Protein AF-A0A816A6W0-F1 (afdb_monomer_lite)

pLDDT: mean 73.86, std 18.51, range [23.66, 93.56]

Organism: Adineta ricciae (NCBI:txid249248)

Radius of gyration: 14.71 Å; chains: 1; bounding box: 43×36×30 Å

Structure (mmCIF, N/CA/C/O backbone):
data_AF-A0A816A6W0-F1
#
_entry.id   AF-A0A816A6W0-F1
#
loop_
_atom_site.group_PDB
_atom_site.id
_atom_site.type_symbol
_atom_site.label_atom_id
_atom_site.label_alt_id
_atom_site.label_comp_id
_atom_site.label_asym_id
_atom_site.label_entity_id
_atom_site.label_seq_id
_atom_site.pdbx_PDB_ins_code
_atom_site.Cartn_x
_atom_site.Cartn_y
_atom_site.Cartn_z
_atom_site.occupancy
_atom_site.B_iso_or_equiv
_atom_site.auth_seq_id
_atom_site.auth_comp_id
_atom_site.auth_asym_id
_atom_site.auth_atom_id
_atom_site.pdbx_PDB_model_num
ATOM 1 N N . MET A 1 1 ? 27.856 -13.801 -11.782 1.00 41.75 1 MET A N 1
ATOM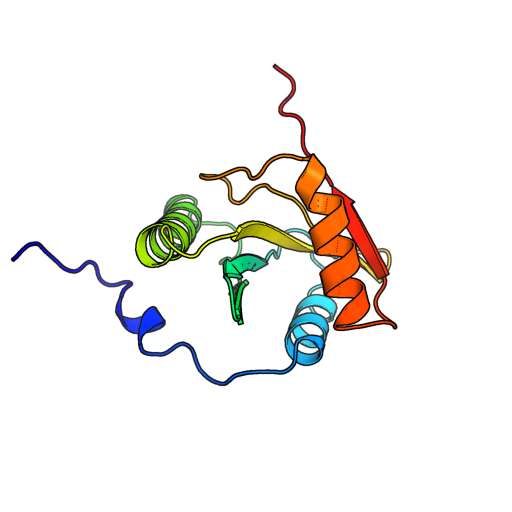 2 C CA . MET A 1 1 ? 28.626 -13.298 -10.626 1.00 41.75 1 MET A CA 1
ATOM 3 C C . MET A 1 1 ? 28.614 -11.783 -10.696 1.00 41.75 1 MET A C 1
ATOM 5 O O . MET A 1 1 ? 29.156 -11.278 -11.662 1.00 41.75 1 MET A O 1
ATOM 9 N N . ILE A 1 2 ? 27.932 -11.111 -9.765 1.00 23.66 2 ILE A N 1
ATOM 10 C CA . ILE A 1 2 ? 28.047 -9.688 -9.385 1.00 23.66 2 ILE A CA 1
ATOM 11 C C . ILE A 1 2 ? 27.284 -9.541 -8.054 1.00 23.66 2 ILE A C 1
ATOM 13 O O . ILE A 1 2 ? 26.388 -10.323 -7.749 1.00 23.66 2 ILE A O 1
ATOM 17 N N . THR A 1 3 ? 27.775 -8.610 -7.252 1.00 28.45 3 THR A N 1
ATOM 18 C CA . THR A 1 3 ? 27.856 -8.546 -5.792 1.00 28.45 3 THR A CA 1
ATOM 19 C C . THR A 1 3 ? 26.590 -8.157 -5.031 1.00 28.45 3 THR A C 1
ATOM 21 O O . THR A 1 3 ? 25.812 -7.307 -5.453 1.00 28.45 3 THR A O 1
ATOM 24 N N . ARG A 1 4 ? 26.507 -8.770 -3.846 1.00 29.89 4 ARG A N 1
ATOM 25 C CA . ARG A 1 4 ? 25.560 -8.619 -2.738 1.00 29.89 4 ARG A CA 1
ATOM 26 C C . ARG A 1 4 ? 25.852 -7.333 -1.952 1.00 29.89 4 ARG A C 1
ATOM 28 O O . ARG A 1 4 ? 27.010 -7.078 -1.619 1.00 29.89 4 ARG A O 1
ATOM 35 N N . THR A 1 5 ? 24.8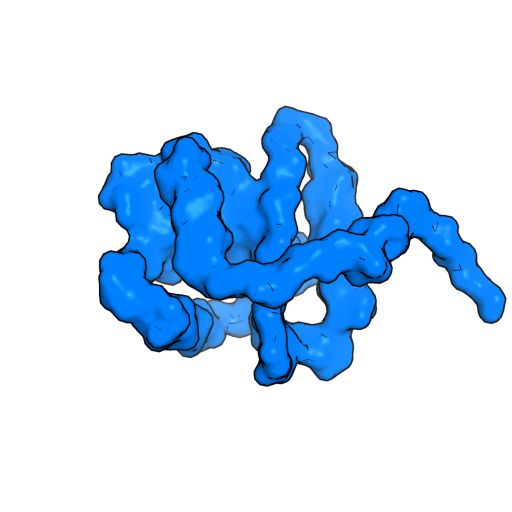19 -6.563 -1.617 1.00 31.89 5 THR A N 1
ATOM 36 C CA . THR A 1 5 ? 24.881 -5.456 -0.642 1.00 31.89 5 THR A CA 1
ATOM 37 C C . THR A 1 5 ? 24.136 -5.897 0.633 1.00 31.89 5 THR A C 1
ATOM 39 O O . THR A 1 5 ? 23.191 -6.677 0.529 1.00 31.89 5 THR A O 1
ATOM 42 N N . PRO A 1 6 ? 24.504 -5.421 1.838 1.00 36.44 6 PRO A N 1
ATOM 43 C CA . PRO A 1 6 ? 24.110 -6.004 3.134 1.00 36.44 6 PRO A CA 1
ATOM 44 C C . PRO A 1 6 ? 22.623 -5.864 3.534 1.00 36.44 6 PRO A C 1
ATOM 46 O O . PRO A 1 6 ? 22.281 -6.035 4.697 1.00 36.44 6 PRO A O 1
ATOM 49 N N . PHE A 1 7 ? 21.730 -5.532 2.598 1.00 41.69 7 PHE A N 1
ATOM 50 C CA . PHE A 1 7 ? 20.283 -5.443 2.827 1.00 41.69 7 PHE A CA 1
ATOM 51 C C . PHE A 1 7 ? 19.503 -6.677 2.335 1.00 41.69 7 PHE A C 1
ATOM 53 O O . PHE A 1 7 ? 18.314 -6.783 2.636 1.00 41.69 7 PHE A O 1
ATOM 60 N N . ASP A 1 8 ? 20.145 -7.608 1.614 1.00 40.41 8 ASP A N 1
ATOM 61 C CA . ASP A 1 8 ? 19.499 -8.844 1.131 1.00 40.41 8 ASP A CA 1
ATOM 62 C C . ASP A 1 8 ? 19.037 -9.766 2.270 1.00 40.41 8 ASP A C 1
ATOM 64 O O . ASP A 1 8 ? 18.075 -10.513 2.102 1.00 40.41 8 ASP A O 1
ATOM 68 N N . ASP A 1 9 ? 19.642 -9.661 3.456 1.00 37.09 9 ASP A N 1
ATOM 69 C CA . ASP A 1 9 ? 19.302 -10.520 4.595 1.00 37.09 9 ASP A CA 1
ATOM 70 C C . ASP A 1 9 ? 17.870 -10.282 5.128 1.00 37.09 9 ASP A C 1
ATOM 72 O O . ASP A 1 9 ? 17.372 -11.084 5.905 1.00 37.09 9 ASP A O 1
ATOM 76 N N . TYR A 1 10 ? 17.152 -9.235 4.697 1.00 44.12 10 TYR A N 1
ATOM 77 C CA . TYR A 1 10 ? 15.746 -9.022 5.083 1.00 44.12 10 TYR A CA 1
ATOM 78 C C . TYR A 1 10 ? 14.719 -9.580 4.088 1.00 44.12 10 TYR A C 1
ATOM 80 O O . TYR A 1 10 ? 13.548 -9.711 4.448 1.00 44.12 10 TYR A O 1
ATOM 88 N N . ILE A 1 11 ? 15.111 -9.908 2.850 1.00 46.59 11 ILE A N 1
ATOM 89 C CA . ILE A 1 11 ? 14.171 -10.444 1.847 1.00 46.59 11 ILE A CA 1
ATOM 90 C C . ILE A 1 11 ? 13.914 -11.936 2.086 1.00 46.59 11 ILE A C 1
ATOM 92 O O . ILE A 1 11 ? 12.767 -12.375 2.004 1.00 46.59 11 ILE A O 1
ATOM 96 N N . ASP A 1 12 ? 14.950 -12.686 2.466 1.00 41.22 12 ASP A N 1
ATOM 97 C CA . ASP A 1 12 ? 14.842 -14.107 2.836 1.00 41.22 12 ASP A CA 1
ATOM 98 C C . ASP A 1 12 ? 14.287 -14.307 4.262 1.00 41.22 12 ASP A C 1
ATOM 100 O O . ASP A 1 12 ? 14.054 -15.428 4.718 1.00 41.22 12 ASP A O 1
ATOM 104 N N . HIS A 1 13 ? 14.033 -13.202 4.967 1.00 41.50 13 HIS A N 1
ATOM 105 C CA . HIS A 1 13 ? 13.453 -13.153 6.304 1.00 41.50 13 HIS A CA 1
ATOM 106 C C . HIS A 1 13 ? 12.136 -12.375 6.357 1.00 41.50 13 HIS A C 1
ATOM 108 O O . HIS A 1 13 ? 11.761 -11.972 7.452 1.00 41.50 13 HIS A O 1
ATOM 114 N N . ILE A 1 14 ? 11.419 -12.161 5.238 1.00 48.62 14 ILE A N 1
ATOM 115 C CA . ILE A 1 14 ? 10.052 -11.598 5.280 1.00 48.62 14 ILE A CA 1
ATOM 116 C C . ILE A 1 14 ? 9.192 -12.555 6.131 1.00 48.62 14 ILE A C 1
ATOM 118 O O . ILE A 1 14 ? 8.808 -13.619 5.635 1.00 48.62 14 ILE A O 1
ATOM 122 N N . PRO A 1 15 ? 8.908 -12.249 7.412 1.00 45.25 15 PRO A N 1
ATOM 123 C CA . PRO A 1 15 ? 8.316 -13.215 8.314 1.00 45.25 15 PRO A CA 1
ATOM 124 C C . PRO A 1 15 ? 6.799 -13.126 8.196 1.00 45.25 15 PRO A C 1
ATOM 126 O O . PRO A 1 15 ? 6.243 -12.035 8.248 1.00 45.25 15 PRO A O 1
ATOM 129 N N . HIS A 1 16 ? 6.164 -14.296 8.100 1.00 54.03 16 HIS A N 1
ATOM 130 C CA . HIS A 1 16 ? 4.733 -14.561 8.258 1.00 54.03 16 HIS A CA 1
ATOM 131 C C . HIS A 1 16 ? 3.778 -13.750 7.365 1.00 54.03 16 HIS A C 1
ATOM 133 O O . HIS A 1 16 ? 3.688 -12.529 7.418 1.00 54.03 16 HIS A O 1
ATOM 139 N N . LEU A 1 17 ? 2.968 -14.468 6.581 1.00 67.50 17 LEU A N 1
ATOM 140 C CA . LEU A 1 17 ? 1.727 -13.933 6.023 1.00 67.50 17 LEU A CA 1
ATOM 141 C C . LEU A 1 17 ? 0.850 -13.451 7.188 1.00 67.50 17 LEU A C 1
ATOM 143 O O . LEU A 1 17 ? 0.119 -14.234 7.791 1.00 67.50 17 LEU A O 1
ATOM 147 N N . VAL A 1 18 ? 0.977 -12.178 7.547 1.00 74.50 18 VAL A N 1
ATOM 148 C CA . VAL A 1 18 ? 0.127 -11.544 8.548 1.00 74.50 18 VAL A CA 1
ATOM 149 C C . VAL A 1 18 ? -1.147 -11.042 7.868 1.00 74.50 18 VAL A C 1
ATOM 151 O O . VAL A 1 18 ? -1.085 -10.552 6.735 1.00 74.50 18 VAL A O 1
ATOM 154 N N . PRO A 1 19 ? -2.315 -11.143 8.524 1.00 85.19 19 PRO A N 1
ATOM 155 C CA . PRO A 1 19 ? -3.536 -10.529 8.022 1.00 85.19 19 PRO A CA 1
ATOM 156 C C . PRO A 1 19 ? -3.351 -9.024 7.820 1.00 85.19 19 PRO A C 1
ATOM 158 O O . PRO A 1 19 ? -2.651 -8.368 8.591 1.00 85.19 19 PRO A O 1
ATOM 161 N N . PHE A 1 20 ? -4.018 -8.453 6.818 1.00 88.12 20 PHE A N 1
ATOM 162 C CA . PHE A 1 20 ? -3.926 -7.017 6.544 1.00 88.12 20 PHE A CA 1
ATOM 163 C C . PHE A 1 20 ? -4.324 -6.163 7.761 1.00 88.12 20 PHE A C 1
ATOM 165 O O . PHE A 1 20 ? -3.654 -5.178 8.063 1.00 88.12 20 PHE A O 1
ATOM 172 N N . ASP A 1 21 ? -5.319 -6.602 8.535 1.00 87.62 21 ASP A N 1
ATOM 173 C CA . ASP A 1 21 ? -5.745 -5.929 9.768 1.00 87.62 21 ASP A CA 1
ATOM 174 C C . ASP A 1 21 ? -4.645 -5.845 10.835 1.00 87.62 21 ASP A C 1
ATOM 176 O O . ASP A 1 21 ? -4.609 -4.883 11.600 1.00 87.62 21 ASP A O 1
ATOM 180 N N . TYR A 1 22 ? -3.708 -6.799 10.869 1.00 87.19 22 TYR A N 1
ATOM 181 C CA . TYR A 1 22 ? -2.547 -6.709 11.756 1.00 87.19 22 TYR A CA 1
ATOM 182 C C . TYR A 1 22 ? -1.671 -5.508 11.378 1.00 87.19 22 TYR A C 1
ATOM 184 O O . TYR A 1 22 ? -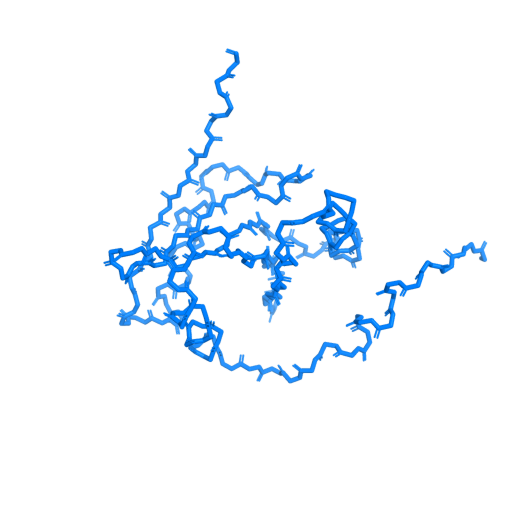1.301 -4.710 12.236 1.00 87.19 22 TYR A O 1
ATOM 192 N N . VAL A 1 23 ? -1.402 -5.331 10.079 1.00 86.50 23 VAL A N 1
ATOM 193 C CA . VAL A 1 23 ? -0.631 -4.189 9.559 1.00 86.50 23 VAL A CA 1
ATOM 194 C C . VAL A 1 23 ? -1.335 -2.868 9.879 1.00 86.50 23 VAL A C 1
ATOM 196 O O . VAL A 1 23 ? -0.688 -1.906 10.293 1.00 86.50 23 VAL A O 1
ATOM 199 N N . LEU A 1 24 ? -2.662 -2.820 9.725 1.00 89.94 24 LEU A N 1
ATOM 200 C CA . LEU A 1 24 ? -3.463 -1.643 10.072 1.00 89.94 24 LEU A CA 1
ATOM 201 C C . LEU A 1 24 ? -3.442 -1.351 11.575 1.00 89.94 24 LEU A C 1
ATOM 203 O O . LEU A 1 24 ? -3.343 -0.188 11.963 1.00 89.94 24 LEU A O 1
ATOM 207 N N . GLY A 1 25 ? -3.483 -2.386 12.416 1.00 88.62 25 GLY A N 1
ATOM 208 C CA . GLY A 1 25 ? -3.349 -2.258 13.863 1.00 88.62 25 GLY A CA 1
ATOM 209 C C . GLY A 1 25 ? -2.015 -1.626 14.254 1.00 88.62 25 GLY A C 1
ATOM 210 O O . GLY A 1 25 ? -2.003 -0.654 15.008 1.00 88.62 25 GLY A O 1
ATOM 211 N N . GLU A 1 26 ? -0.910 -2.094 13.674 1.00 86.88 26 GLU A N 1
ATOM 212 C CA . GLU A 1 26 ? 0.414 -1.498 13.887 1.00 86.88 26 GLU A CA 1
ATOM 213 C C . GLU A 1 26 ? 0.470 -0.038 13.413 1.00 86.88 26 GLU A C 1
ATOM 215 O O . GLU A 1 26 ? 0.915 0.836 14.153 1.00 86.88 26 GLU A O 1
ATOM 220 N N . LEU A 1 27 ? -0.047 0.255 12.215 1.00 87.06 27 LEU A N 1
ATOM 221 C CA . LEU A 1 27 ? -0.136 1.620 11.681 1.00 87.06 27 LEU A CA 1
ATOM 222 C C . LEU A 1 27 ? -0.974 2.548 12.573 1.00 87.06 27 LEU A C 1
ATOM 224 O O . LEU A 1 27 ? -0.598 3.697 12.775 1.00 87.06 27 LEU A O 1
ATOM 228 N N . SER A 1 28 ? -2.096 2.070 13.115 1.00 88.81 28 SER A N 1
ATOM 229 C CA . SER A 1 28 ? -3.009 2.881 13.935 1.00 88.81 28 SER A CA 1
ATOM 230 C C . SER A 1 28 ? -2.435 3.285 15.296 1.00 88.81 28 SER A C 1
ATOM 232 O O . SER A 1 28 ? -2.848 4.297 15.862 1.00 88.81 28 SER A O 1
ATOM 234 N N . ARG A 1 29 ? -1.454 2.529 15.810 1.00 87.31 29 ARG A N 1
ATOM 235 C CA . ARG A 1 29 ? -0.705 2.887 17.028 1.00 87.31 29 ARG A CA 1
ATOM 236 C C . ARG A 1 29 ? 0.264 4.047 16.784 1.00 87.31 29 ARG A C 1
ATOM 238 O O . ARG A 1 29 ? 0.633 4.745 17.724 1.00 87.31 29 ARG A O 1
ATOM 245 N N . GLU A 1 30 ? 0.631 4.282 15.528 1.00 81.88 30 GLU A N 1
ATOM 246 C CA . GLU A 1 30 ? 1.566 5.317 15.095 1.00 81.88 30 GLU A CA 1
ATOM 247 C C . GLU A 1 30 ? 0.791 6.584 14.683 1.00 81.88 30 GLU A C 1
ATOM 249 O O . GLU A 1 30 ? 0.565 6.858 13.507 1.00 81.88 30 GLU A O 1
ATOM 254 N N . ILE A 1 31 ? 0.366 7.385 15.669 1.00 74.81 31 ILE A N 1
ATOM 255 C CA . ILE A 1 31 ? -0.404 8.633 15.444 1.00 74.81 31 ILE A CA 1
ATOM 256 C C . ILE A 1 31 ? 0.447 9.719 14.747 1.00 74.81 31 ILE A C 1
ATOM 258 O O . ILE A 1 31 ? -0.074 10.719 14.241 1.00 74.81 31 ILE A O 1
ATOM 262 N N . ASP A 1 32 ? 1.769 9.543 14.719 1.00 78.56 32 ASP A N 1
ATOM 263 C CA . ASP A 1 32 ? 2.703 10.422 14.025 1.00 78.56 32 ASP A CA 1
ATOM 264 C C . ASP A 1 32 ? 2.646 10.193 12.496 1.00 78.56 32 ASP A C 1
ATOM 266 O O . ASP A 1 32 ? 3.173 9.195 12.002 1.00 78.56 32 ASP A O 1
ATOM 270 N N . PRO A 1 33 ? 2.096 11.139 11.705 1.00 72.19 33 PRO A N 1
ATOM 271 C CA . PRO A 1 33 ? 1.957 10.984 10.254 1.00 72.19 33 PRO A CA 1
ATOM 272 C C . PRO A 1 33 ? 3.300 11.030 9.500 1.00 72.19 33 PRO A C 1
ATOM 274 O O . PRO A 1 33 ? 3.337 10.899 8.268 1.00 72.19 33 PRO A O 1
ATOM 277 N N . THR A 1 34 ? 4.411 11.276 10.203 1.00 76.75 34 THR A N 1
ATOM 278 C CA . THR A 1 34 ? 5.759 11.146 9.643 1.00 76.75 34 THR A CA 1
ATOM 279 C C . THR A 1 34 ? 6.198 9.685 9.542 1.00 76.75 34 THR A C 1
ATOM 281 O O . THR A 1 34 ? 7.037 9.367 8.694 1.00 76.75 34 THR A O 1
ATOM 284 N N . ILE A 1 35 ? 5.585 8.790 10.325 1.00 79.56 35 ILE A N 1
ATOM 285 C CA . ILE A 1 35 ? 5.796 7.349 10.243 1.00 79.56 35 ILE A CA 1
ATOM 286 C C . ILE A 1 35 ? 4.956 6.816 9.090 1.00 79.56 35 ILE A C 1
ATOM 288 O O . ILE A 1 35 ? 3.730 6.890 9.077 1.00 79.56 35 ILE A O 1
ATOM 292 N N . ARG A 1 36 ? 5.646 6.292 8.079 1.00 84.50 36 ARG A N 1
ATOM 293 C CA . ARG A 1 36 ? 5.027 5.771 6.862 1.00 84.50 36 ARG A CA 1
ATOM 294 C C . ARG A 1 36 ? 5.527 4.376 6.584 1.00 84.50 36 ARG A C 1
ATOM 296 O O . ARG A 1 36 ? 6.696 4.064 6.812 1.00 84.50 36 ARG A O 1
ATOM 303 N N . TYR A 1 37 ? 4.656 3.566 6.018 1.00 85.25 37 TYR A N 1
ATOM 304 C CA . TYR A 1 37 ? 5.026 2.285 5.457 1.00 85.25 37 TYR A CA 1
ATOM 305 C C . TYR A 1 37 ? 5.061 2.444 3.948 1.00 85.25 37 TYR A C 1
ATOM 307 O O . TYR A 1 37 ? 4.100 2.929 3.355 1.00 85.25 37 TYR A O 1
ATOM 315 N N . ASN A 1 38 ? 6.153 2.032 3.313 1.00 83.19 38 ASN A N 1
ATOM 316 C CA . ASN A 1 38 ? 6.068 1.762 1.886 1.00 83.19 38 ASN A CA 1
ATOM 317 C C . ASN A 1 38 ? 5.328 0.456 1.700 1.00 83.19 38 ASN A C 1
ATOM 319 O O . ASN A 1 38 ? 5.501 -0.470 2.492 1.00 83.19 38 ASN A O 1
ATOM 323 N N . PHE A 1 39 ? 4.595 0.353 0.608 1.00 85.56 39 PHE A N 1
ATOM 324 C CA . PHE A 1 39 ? 4.052 -0.918 0.198 1.00 85.56 39 PHE A CA 1
ATOM 325 C C . PHE A 1 39 ? 4.203 -1.140 -1.296 1.00 85.56 39 PHE A C 1
ATOM 327 O O . PHE A 1 39 ? 4.263 -0.196 -2.090 1.00 85.56 39 PHE A O 1
ATOM 334 N N . VAL A 1 40 ? 4.262 -2.416 -1.658 1.00 85.12 40 VAL A N 1
ATOM 335 C CA . VAL A 1 40 ? 4.224 -2.888 -3.039 1.00 85.12 40 VAL A CA 1
ATOM 336 C C . VAL A 1 40 ? 3.135 -3.940 -3.137 1.00 85.12 40 VAL A C 1
ATOM 338 O O . VAL A 1 40 ? 3.109 -4.873 -2.340 1.00 85.12 40 VAL A O 1
ATOM 341 N N . ILE A 1 41 ? 2.245 -3.783 -4.113 1.00 87.00 41 ILE A N 1
ATOM 342 C CA . ILE A 1 41 ? 1.254 -4.793 -4.483 1.00 87.00 41 ILE A CA 1
ATOM 343 C C . ILE A 1 41 ? 1.820 -5.550 -5.678 1.00 87.00 41 ILE A C 1
ATOM 345 O O . ILE A 1 41 ? 2.115 -4.943 -6.712 1.00 87.00 41 ILE A O 1
ATOM 349 N N . ALA A 1 42 ? 1.988 -6.856 -5.516 1.00 84.12 42 ALA A N 1
ATOM 350 C CA . ALA A 1 42 ? 2.314 -7.792 -6.580 1.00 84.12 42 ALA A CA 1
ATOM 351 C C . ALA A 1 42 ? 1.063 -8.586 -6.990 1.00 84.12 42 ALA A C 1
ATOM 353 O O . ALA A 1 42 ? -0.021 -8.349 -6.463 1.00 84.12 42 ALA A O 1
ATOM 354 N N . ASP A 1 43 ? 1.210 -9.537 -7.912 1.00 79.94 43 ASP A N 1
ATOM 355 C CA . ASP A 1 43 ? 0.085 -10.353 -8.395 1.00 79.94 43 ASP A CA 1
ATOM 356 C C . ASP A 1 43 ? -0.664 -11.093 -7.276 1.00 79.94 43 ASP A C 1
ATOM 358 O O . ASP A 1 43 ? -1.890 -11.109 -7.268 1.00 79.94 43 ASP A O 1
ATOM 362 N N . ASN A 1 44 ? 0.068 -11.669 -6.314 1.00 79.38 44 ASN A N 1
ATOM 363 C CA . ASN A 1 44 ? -0.501 -12.596 -5.325 1.00 79.38 44 ASN A CA 1
ATOM 364 C C . ASN A 1 44 ? -0.283 -12.175 -3.864 1.00 79.38 44 ASN A C 1
ATOM 366 O O . ASN A 1 44 ? -0.685 -12.892 -2.953 1.00 79.38 44 ASN A O 1
ATOM 370 N N . TYR A 1 45 ? 0.404 -11.062 -3.612 1.00 80.06 45 TYR A N 1
ATOM 371 C CA . TYR A 1 45 ? 0.707 -10.600 -2.257 1.00 80.06 45 TYR A CA 1
ATOM 372 C C . TYR A 1 45 ? 0.998 -9.101 -2.245 1.00 80.06 45 TYR A C 1
ATOM 374 O O . TYR A 1 45 ? 1.339 -8.502 -3.268 1.00 80.06 45 TYR A O 1
ATOM 382 N N . ALA A 1 46 ? 0.910 -8.506 -1.059 1.00 84.62 46 ALA A N 1
ATOM 383 C CA . ALA A 1 46 ? 1.382 -7.157 -0.796 1.00 84.62 46 ALA A CA 1
ATOM 384 C C . ALA A 1 46 ? 2.473 -7.196 0.277 1.00 84.62 46 ALA A C 1
ATOM 386 O O . ALA A 1 46 ? 2.383 -7.955 1.239 1.00 84.62 46 ALA A O 1
ATOM 387 N N . ILE A 1 47 ? 3.508 -6.381 0.102 1.00 82.19 47 ILE A N 1
ATOM 388 C CA . ILE A 1 47 ? 4.593 -6.216 1.072 1.00 82.19 47 ILE A CA 1
ATOM 389 C C . ILE A 1 47 ? 4.437 -4.839 1.698 1.00 82.19 47 ILE A C 1
ATOM 391 O O . ILE A 1 47 ? 4.281 -3.868 0.963 1.00 82.19 47 ILE A O 1
ATOM 395 N N . PHE A 1 48 ? 4.533 -4.755 3.024 1.00 83.44 48 PHE A N 1
ATOM 396 C CA . PHE A 1 48 ? 4.542 -3.504 3.779 1.00 83.44 48 PHE A CA 1
ATOM 397 C C . PHE A 1 48 ? 5.862 -3.386 4.536 1.00 83.44 48 PHE A C 1
ATOM 399 O O . PHE A 1 48 ? 6.264 -4.307 5.240 1.00 83.44 48 PHE A O 1
ATOM 406 N N . ILE A 1 49 ? 6.544 -2.254 4.389 1.00 78.94 49 ILE A N 1
ATOM 407 C CA . ILE A 1 49 ? 7.856 -2.006 4.989 1.00 78.94 49 ILE A CA 1
ATOM 408 C C . ILE A 1 49 ? 7.790 -0.685 5.735 1.00 78.94 49 ILE A C 1
ATOM 410 O O . ILE A 1 49 ? 7.657 0.377 5.117 1.00 78.94 49 ILE A O 1
ATOM 414 N N . ARG A 1 50 ? 7.917 -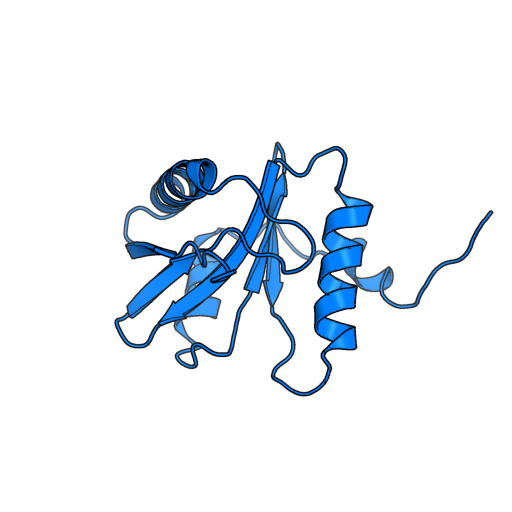0.747 7.061 1.00 79.31 50 ARG A N 1
ATOM 415 C CA . ARG A 1 50 ? 8.032 0.441 7.910 1.00 79.31 50 ARG A CA 1
ATOM 416 C C . ARG A 1 50 ? 9.277 1.229 7.513 1.00 79.31 50 ARG A C 1
ATOM 418 O O . ARG A 1 50 ? 10.370 0.671 7.434 1.00 79.31 50 ARG A O 1
ATOM 425 N N . MET A 1 51 ? 9.126 2.524 7.261 1.00 73.69 51 MET A N 1
ATOM 426 C CA . MET A 1 51 ? 10.274 3.388 7.002 1.00 73.69 51 MET A CA 1
ATOM 427 C C . MET A 1 51 ? 10.956 3.798 8.308 1.00 73.69 51 MET A C 1
ATOM 429 O O . MET A 1 51 ? 10.260 4.128 9.271 1.00 73.69 51 MET A O 1
ATOM 433 N N . PRO A 1 52 ? 12.301 3.801 8.362 1.00 64.62 52 PRO A N 1
ATOM 434 C CA . PRO A 1 52 ? 13.016 4.318 9.520 1.00 64.62 52 PRO A CA 1
ATOM 435 C C . PRO A 1 52 ? 12.674 5.800 9.734 1.00 64.62 52 PRO A C 1
ATOM 437 O O . PRO A 1 52 ? 12.564 6.568 8.772 1.00 64.62 52 PRO A O 1
ATOM 440 N N . HIS A 1 53 ? 12.492 6.185 11.003 1.00 61.38 53 HIS A N 1
ATOM 441 C CA . HIS A 1 53 ? 12.187 7.563 11.400 1.00 61.38 53 HIS A CA 1
ATOM 442 C C . HIS A 1 53 ? 13.351 8.489 11.009 1.00 61.38 53 HIS A C 1
ATOM 444 O O . HIS A 1 53 ? 14.506 8.068 10.931 1.00 61.38 53 HIS A O 1
ATOM 450 N N . PHE A 1 54 ? 13.022 9.733 10.676 1.00 53.12 54 PHE A N 1
ATOM 451 C CA . PHE A 1 54 ? 13.860 10.697 9.965 1.00 53.12 54 PHE A CA 1
ATOM 452 C C . PHE A 1 54 ? 15.301 10.775 10.488 1.00 53.12 54 PHE A C 1
ATOM 454 O O . PHE A 1 54 ? 15.555 11.387 11.521 1.00 53.12 54 PHE A O 1
ATOM 461 N N . ARG A 1 55 ? 16.254 10.237 9.717 1.00 51.06 55 ARG A N 1
ATOM 462 C CA . ARG A 1 55 ? 17.655 10.702 9.703 1.00 51.06 55 ARG A CA 1
ATOM 463 C C . ARG A 1 55 ? 18.459 10.244 8.498 1.00 51.06 55 ARG A C 1
ATOM 465 O O . ARG A 1 55 ? 19.435 10.906 8.170 1.00 51.06 55 ARG A O 1
ATOM 472 N N . ASP A 1 56 ? 18.027 9.200 7.792 1.00 57.28 56 ASP A N 1
ATOM 473 C CA . ASP A 1 56 ? 18.787 8.710 6.649 1.00 57.28 56 ASP A CA 1
ATOM 474 C C . ASP A 1 56 ? 17.954 8.607 5.361 1.00 57.28 56 ASP A C 1
ATOM 476 O O . ASP A 1 56 ? 17.239 7.636 5.089 1.00 57.28 56 ASP A O 1
ATOM 480 N N . ARG A 1 57 ? 18.058 9.663 4.543 1.00 60.16 57 ARG A N 1
ATOM 481 C CA . ARG A 1 57 ? 17.492 9.728 3.187 1.00 60.16 57 ARG A CA 1
ATOM 482 C C . ARG A 1 57 ? 17.980 8.556 2.331 1.00 60.16 57 ARG A C 1
ATOM 484 O O . ARG A 1 57 ? 17.216 8.083 1.488 1.00 60.16 57 ARG A O 1
ATOM 491 N N . TYR A 1 58 ? 19.209 8.087 2.559 1.00 60.22 58 TYR A N 1
ATOM 492 C CA . TYR A 1 58 ? 19.794 6.974 1.822 1.00 60.22 58 TYR A CA 1
ATOM 493 C C . TYR A 1 58 ? 19.122 5.662 2.201 1.00 60.22 58 TYR A C 1
ATOM 495 O O . TYR A 1 58 ? 18.646 4.972 1.307 1.00 60.22 58 TYR A O 1
ATOM 503 N N . SER A 1 59 ? 18.946 5.383 3.495 1.00 60.66 59 SER A N 1
ATOM 504 C CA . SER A 1 59 ? 18.185 4.215 3.962 1.00 60.66 59 SER A CA 1
ATOM 505 C C . SER A 1 59 ? 16.764 4.174 3.387 1.00 60.66 59 SER A C 1
ATOM 507 O O . SER A 1 59 ? 16.326 3.140 2.883 1.00 60.66 59 SER A O 1
ATOM 509 N N . ARG A 1 60 ? 16.052 5.312 3.360 1.00 60.50 60 ARG A N 1
ATOM 510 C CA . ARG A 1 60 ? 14.709 5.386 2.754 1.00 60.50 60 ARG A CA 1
ATOM 511 C C . ARG A 1 60 ? 14.746 5.032 1.265 1.00 60.50 60 ARG A C 1
ATOM 513 O O . ARG A 1 60 ? 13.955 4.204 0.821 1.00 60.50 60 ARG A O 1
ATOM 520 N N . LEU A 1 61 ? 15.638 5.655 0.493 1.00 62.56 61 LEU A N 1
ATOM 521 C CA . LEU A 1 61 ? 15.767 5.407 -0.949 1.00 62.56 61 LEU A CA 1
ATOM 522 C C . LEU A 1 61 ? 16.251 3.985 -1.264 1.00 62.56 61 LEU A C 1
ATOM 524 O O . LEU A 1 61 ? 15.825 3.421 -2.271 1.00 62.56 61 LEU A O 1
ATOM 528 N N . LEU A 1 62 ? 17.100 3.407 -0.416 1.00 62.94 62 LEU A N 1
ATOM 529 C CA . LEU A 1 62 ? 17.673 2.077 -0.590 1.00 62.94 62 LEU A CA 1
ATOM 530 C C . LEU A 1 62 ? 16.635 0.979 -0.344 1.00 62.94 62 LEU A C 1
ATOM 532 O O . LEU A 1 62 ? 16.431 0.153 -1.230 1.00 62.94 62 LEU A O 1
ATOM 536 N N . CYS A 1 63 ? 15.893 1.025 0.773 1.00 63.22 63 CYS A N 1
ATOM 537 C CA . CYS A 1 63 ? 14.800 0.076 1.035 1.00 63.22 63 CYS A CA 1
ATOM 538 C C . CYS A 1 63 ? 13.779 0.064 -0.115 1.00 63.22 63 CYS A C 1
ATOM 540 O O . CYS A 1 63 ? 13.279 -0.985 -0.517 1.00 63.22 63 CYS A O 1
ATOM 542 N N . LYS A 1 64 ? 13.503 1.240 -0.691 1.00 65.25 64 LYS A N 1
ATOM 543 C CA . LYS A 1 64 ? 12.602 1.420 -1.839 1.00 65.25 64 LYS A CA 1
ATOM 544 C C . LYS A 1 64 ? 13.147 0.791 -3.117 1.00 65.25 64 LYS A C 1
ATOM 546 O O . LYS A 1 64 ? 12.436 0.015 -3.754 1.00 65.25 64 LYS A O 1
ATOM 551 N N . HIS A 1 65 ? 14.391 1.110 -3.480 1.00 65.56 65 HIS A N 1
ATOM 552 C CA . HIS A 1 65 ? 15.035 0.547 -4.666 1.00 65.56 65 HIS A CA 1
ATOM 553 C C . HIS A 1 65 ? 15.125 -0.965 -4.586 1.00 65.56 65 HIS A C 1
ATOM 555 O O . HIS A 1 65 ? 14.759 -1.607 -5.553 1.00 65.56 65 HIS A O 1
ATOM 561 N N . ILE A 1 66 ? 15.531 -1.518 -3.444 1.00 64.88 66 ILE A N 1
ATOM 562 C CA . ILE A 1 66 ? 15.647 -2.964 -3.242 1.00 64.88 66 ILE A CA 1
ATOM 563 C C . ILE A 1 66 ? 14.287 -3.650 -3.390 1.00 64.88 66 ILE A C 1
ATOM 565 O O . ILE A 1 66 ? 14.169 -4.657 -4.084 1.00 64.88 66 ILE A O 1
ATOM 569 N N . THR A 1 67 ? 13.231 -3.080 -2.805 1.00 65.69 67 THR A N 1
ATOM 570 C CA . THR A 1 67 ? 11.881 -3.658 -2.908 1.00 65.69 67 THR A CA 1
ATOM 571 C C . THR A 1 67 ? 11.372 -3.641 -4.349 1.00 65.69 67 THR A C 1
ATOM 573 O O . THR A 1 67 ? 10.814 -4.626 -4.823 1.00 65.69 67 THR A O 1
ATOM 576 N N . ILE A 1 68 ? 11.573 -2.533 -5.069 1.00 66.38 68 ILE A N 1
ATOM 577 C CA . ILE A 1 68 ? 11.104 -2.402 -6.452 1.00 66.38 68 ILE A CA 1
ATOM 578 C C . ILE A 1 68 ? 11.980 -3.210 -7.405 1.00 66.38 68 ILE A C 1
ATOM 580 O O . ILE A 1 68 ? 11.437 -3.910 -8.245 1.00 66.38 68 ILE A O 1
ATOM 584 N N . SER A 1 69 ? 13.307 -3.158 -7.289 1.00 62.97 69 SER A N 1
ATOM 585 C CA . SER A 1 69 ? 14.223 -3.872 -8.184 1.00 62.97 69 SER A CA 1
ATOM 586 C C . SER A 1 69 ? 14.069 -5.384 -8.056 1.00 62.97 69 SER A C 1
ATOM 588 O O . SER A 1 69 ? 13.984 -6.068 -9.073 1.00 62.97 69 SER A O 1
ATOM 590 N N . SER A 1 70 ? 13.935 -5.903 -6.831 1.00 65.31 70 SER A N 1
ATOM 591 C CA . SER A 1 70 ? 13.729 -7.337 -6.592 1.00 65.31 70 SER A CA 1
ATOM 592 C C . SER A 1 70 ? 12.370 -7.846 -7.083 1.00 65.31 70 SER A C 1
ATOM 594 O O . SER A 1 70 ? 12.207 -9.047 -7.292 1.00 65.31 70 SER A O 1
ATOM 596 N N . ARG A 1 71 ? 11.382 -6.960 -7.282 1.00 66.25 71 ARG A N 1
ATOM 597 C CA . ARG A 1 71 ? 10.000 -7.328 -7.641 1.00 66.25 71 ARG A CA 1
ATOM 598 C C . ARG A 1 71 ? 9.494 -6.674 -8.926 1.00 66.25 71 ARG A C 1
ATOM 600 O O . ARG A 1 71 ? 8.321 -6.838 -9.247 1.00 66.25 71 ARG A O 1
ATOM 607 N N . ALA A 1 72 ? 10.344 -5.972 -9.677 1.00 65.88 72 ALA A N 1
ATOM 608 C CA . ALA A 1 72 ? 9.948 -5.162 -10.833 1.00 65.88 72 ALA A CA 1
ATOM 609 C C . ALA A 1 72 ? 9.083 -5.912 -11.867 1.00 65.88 72 ALA A C 1
ATOM 611 O O . ALA A 1 72 ? 8.121 -5.315 -12.347 1.00 65.88 72 ALA A O 1
ATOM 612 N N . PRO A 1 73 ? 9.328 -7.207 -12.172 1.00 69.81 73 PRO A N 1
ATOM 613 C CA . PRO A 1 73 ? 8.483 -7.953 -13.110 1.00 69.81 73 PRO A CA 1
ATOM 614 C C . PRO A 1 73 ? 7.049 -8.193 -12.609 1.00 69.81 73 PRO A C 1
ATOM 616 O O . PRO A 1 73 ? 6.138 -8.393 -13.411 1.00 69.81 73 PRO A O 1
ATOM 619 N N . PHE A 1 74 ? 6.844 -8.173 -11.290 1.00 72.81 74 PHE A N 1
ATOM 620 C CA . PHE A 1 74 ? 5.594 -8.565 -10.633 1.00 72.81 74 PHE A CA 1
ATOM 621 C C . PHE A 1 74 ? 4.896 -7.402 -9.919 1.00 72.81 74 PHE A C 1
ATOM 623 O O . PHE A 1 74 ? 3.767 -7.557 -9.463 1.00 72.81 74 PHE A O 1
ATOM 630 N N . ALA A 1 75 ? 5.543 -6.241 -9.802 1.00 79.00 75 ALA A N 1
ATOM 631 C CA . ALA A 1 75 ? 4.982 -5.074 -9.137 1.00 79.00 75 ALA A CA 1
ATOM 632 C C . ALA A 1 75 ? 3.841 -4.466 -9.972 1.00 79.00 75 ALA A C 1
ATOM 634 O O . ALA A 1 75 ? 4.034 -4.019 -11.102 1.00 79.00 75 ALA A O 1
ATOM 635 N N . ARG A 1 76 ? 2.637 -4.423 -9.395 1.00 85.56 76 ARG A N 1
ATOM 636 C CA . ARG A 1 76 ? 1.437 -3.799 -9.979 1.00 85.56 76 ARG A CA 1
ATOM 637 C C . ARG A 1 76 ? 1.200 -2.393 -9.452 1.00 85.56 76 ARG A C 1
ATOM 639 O O . ARG A 1 76 ? 0.665 -1.546 -10.164 1.00 85.56 76 ARG A O 1
ATOM 646 N N . TYR A 1 77 ? 1.617 -2.133 -8.217 1.00 87.94 77 TYR A N 1
ATOM 647 C CA . TYR A 1 77 ? 1.522 -0.821 -7.595 1.00 87.94 77 TYR A CA 1
ATOM 648 C C . TYR A 1 77 ? 2.597 -0.653 -6.521 1.00 87.94 77 TYR A C 1
ATOM 650 O O . TYR A 1 77 ? 2.959 -1.619 -5.853 1.00 87.94 77 TYR A O 1
ATOM 658 N N . ALA A 1 78 ? 3.071 0.576 -6.316 1.00 86.94 78 ALA A N 1
ATOM 659 C CA . ALA A 1 78 ? 3.881 0.935 -5.159 1.00 86.94 78 ALA A CA 1
ATOM 660 C C . ALA A 1 78 ? 3.466 2.304 -4.616 1.00 86.94 78 ALA A C 1
ATOM 662 O O . ALA A 1 78 ? 3.171 3.223 -5.383 1.00 86.94 78 ALA A O 1
ATOM 663 N N . GLY A 1 79 ? 3.484 2.450 -3.297 1.00 88.19 79 GLY A N 1
ATOM 664 C CA . GLY A 1 79 ? 3.095 3.689 -2.637 1.00 88.19 79 GLY A CA 1
ATOM 665 C C . GLY A 1 79 ? 3.499 3.732 -1.173 1.00 88.19 79 GLY A C 1
ATOM 666 O O . GLY A 1 79 ? 4.224 2.867 -0.684 1.00 88.19 79 GLY A O 1
ATOM 667 N N . GLU A 1 80 ? 3.018 4.755 -0.482 1.00 89.12 80 GLU A N 1
ATOM 668 C CA . GLU A 1 80 ? 3.124 4.912 0.964 1.00 89.12 80 GLU A CA 1
ATOM 669 C C . GLU A 1 80 ? 1.729 4.842 1.592 1.00 89.12 80 GLU A C 1
ATOM 671 O O . GLU A 1 80 ? 0.767 5.376 1.034 1.00 89.12 80 GLU A O 1
ATOM 676 N N . ILE A 1 81 ? 1.641 4.206 2.760 1.00 91.06 81 ILE A N 1
ATOM 677 C CA . ILE A 1 81 ? 0.474 4.203 3.641 1.00 91.06 81 ILE A CA 1
ATOM 678 C C . ILE A 1 81 ? 0.870 4.727 5.025 1.00 91.06 81 ILE A C 1
ATOM 680 O O . ILE A 1 81 ? 1.957 4.426 5.525 1.00 91.06 81 ILE A O 1
ATOM 684 N N . TRP A 1 82 ? 0.010 5.538 5.634 1.00 92.19 82 TRP A N 1
ATOM 685 C CA . TRP A 1 82 ? 0.190 6.032 6.999 1.00 92.19 82 TRP A CA 1
ATOM 686 C C . TRP A 1 82 ? -1.154 6.294 7.672 1.00 92.19 82 TRP A C 1
ATOM 688 O O . TRP A 1 82 ? -2.159 6.519 6.998 1.00 92.19 82 TRP A O 1
ATOM 698 N N . TYR A 1 83 ? -1.167 6.273 9.000 1.00 92.44 83 TYR A N 1
ATOM 699 C CA . TYR A 1 83 ? -2.329 6.663 9.786 1.00 92.44 83 TYR A CA 1
ATOM 700 C C . TYR A 1 83 ? -2.244 8.153 10.120 1.00 92.44 83 TYR A C 1
ATOM 702 O O . TYR A 1 83 ? -1.165 8.688 10.380 1.00 92.44 83 TYR A O 1
ATOM 710 N N . ASN A 1 84 ? -3.365 8.864 10.033 1.00 88.62 84 ASN A N 1
ATOM 711 C CA . ASN A 1 84 ? -3.414 10.289 10.334 1.00 88.62 84 ASN A CA 1
ATOM 712 C C . ASN A 1 84 ? -4.111 10.564 11.674 1.00 88.62 84 ASN A C 1
ATOM 714 O O . ASN A 1 84 ? -4.797 9.719 12.243 1.00 88.62 84 ASN A O 1
ATOM 718 N N . ARG A 1 85 ? -3.981 11.805 12.153 1.00 87.06 85 ARG A N 1
ATOM 719 C CA . ARG A 1 85 ? -4.571 12.253 13.426 1.00 87.06 85 ARG A CA 1
ATOM 720 C C . ARG A 1 85 ? -6.103 12.222 13.463 1.00 87.06 85 ARG A C 1
ATOM 722 O O . ARG A 1 85 ? -6.669 12.287 14.545 1.00 87.06 85 ARG A O 1
ATOM 729 N N . ASN A 1 86 ? -6.759 12.121 12.308 1.00 86.00 86 ASN A N 1
ATOM 730 C CA . ASN A 1 86 ? -8.217 12.050 12.199 1.00 86.00 86 ASN A CA 1
ATOM 731 C C . ASN A 1 86 ? -8.730 10.604 12.241 1.00 86.0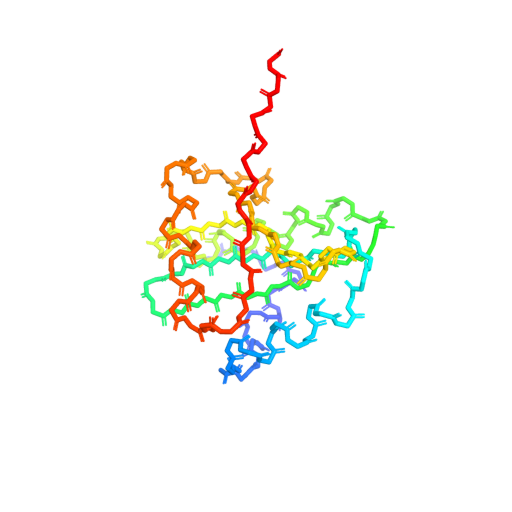0 86 ASN A C 1
ATOM 733 O O . ASN A 1 86 ? -9.917 10.376 12.044 1.00 86.00 86 ASN A O 1
ATOM 737 N N . GLY A 1 87 ? -7.847 9.631 12.458 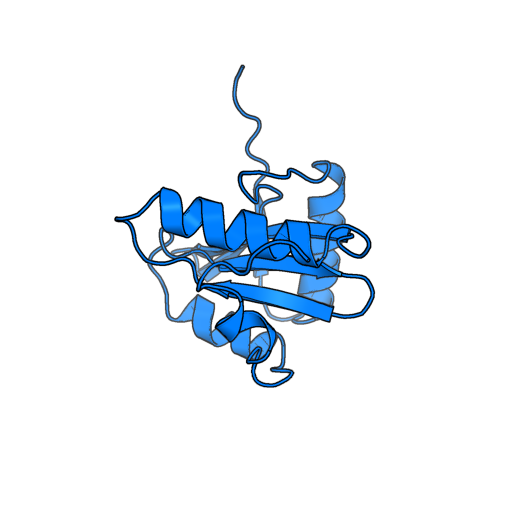1.00 87.00 87 GLY A N 1
ATOM 738 C CA . GLY A 1 87 ? -8.219 8.228 12.533 1.00 87.00 87 GLY A CA 1
ATOM 739 C C . GLY A 1 87 ? -8.360 7.536 11.176 1.00 87.00 87 GLY A C 1
ATOM 740 O O . GLY A 1 87 ? -9.039 6.520 11.067 1.00 87.00 87 GLY A O 1
ATOM 741 N N . HIS A 1 88 ? -7.765 8.095 10.119 1.00 91.00 88 HIS A N 1
ATOM 742 C CA . HIS A 1 88 ? -7.882 7.576 8.756 1.00 91.00 88 HIS A CA 1
ATOM 743 C C . HIS A 1 88 ? -6.545 7.055 8.235 1.00 91.00 88 HIS A C 1
ATOM 745 O O . HIS A 1 88 ? -5.497 7.673 8.444 1.00 91.00 88 HIS A O 1
ATOM 751 N N . PHE A 1 89 ? -6.598 5.976 7.455 1.00 92.69 89 PHE A N 1
ATOM 752 C CA . PHE A 1 89 ? -5.459 5.518 6.670 1.00 92.69 89 PHE A CA 1
ATOM 753 C C . PHE A 1 89 ? -5.372 6.333 5.384 1.00 92.69 89 PHE A C 1
ATOM 755 O O . PHE A 1 89 ? -6.338 6.450 4.631 1.00 92.69 89 PHE A O 1
ATOM 762 N N . LEU A 1 90 ? -4.208 6.907 5.116 1.00 93.50 90 LEU A N 1
ATOM 763 C CA . LEU A 1 90 ? -3.931 7.640 3.892 1.00 93.50 90 LEU A CA 1
ATOM 764 C C . LEU A 1 90 ? -2.975 6.839 3.021 1.00 93.50 90 LEU A C 1
ATOM 766 O O . LEU A 1 90 ? -1.991 6.300 3.515 1.00 93.50 90 LEU A O 1
ATOM 770 N N . VAL A 1 91 ? -3.277 6.781 1.728 1.00 92.50 91 VAL A N 1
ATOM 771 C CA . VAL A 1 91 ? -2.523 6.036 0.720 1.00 92.50 91 VAL A CA 1
ATOM 772 C C . VAL A 1 91 ? -2.135 6.976 -0.409 1.00 92.50 91 VAL A C 1
ATOM 774 O O . VAL A 1 91 ? -2.955 7.765 -0.877 1.00 92.50 91 VAL A O 1
ATOM 777 N N . ASN A 1 92 ? -0.902 6.875 -0.896 1.00 90.88 92 ASN A N 1
ATOM 778 C CA . ASN A 1 92 ? -0.474 7.564 -2.111 1.00 90.88 92 ASN A CA 1
ATOM 779 C C . ASN A 1 92 ? 0.073 6.582 -3.159 1.00 90.88 92 ASN A C 1
ATOM 781 O O . ASN A 1 92 ? 0.173 5.376 -2.928 1.00 90.88 92 ASN A O 1
ATOM 785 N N . ASN A 1 93 ? 0.416 7.105 -4.333 1.00 87.44 93 ASN A N 1
ATOM 786 C CA . ASN A 1 93 ? 1.124 6.398 -5.406 1.00 87.44 93 ASN A CA 1
ATOM 787 C C . ASN A 1 93 ? 2.586 6.836 -5.511 1.00 87.44 93 ASN A C 1
ATOM 789 O O . ASN A 1 93 ? 3.177 6.784 -6.582 1.00 87.44 93 ASN A O 1
ATOM 793 N N . SER A 1 94 ? 3.170 7.347 -4.433 1.00 80.12 94 SER A N 1
ATOM 794 C CA . SER A 1 94 ? 4.552 7.799 -4.448 1.00 80.12 94 SER A CA 1
ATOM 795 C C . SER A 1 94 ? 5.380 6.876 -3.586 1.00 80.12 94 SER A C 1
ATOM 797 O O . SER A 1 94 ? 5.420 7.008 -2.367 1.00 80.12 94 SER A O 1
ATOM 799 N N . SER A 1 95 ? 6.108 5.970 -4.232 1.00 65.69 95 SER A N 1
ATOM 800 C CA . SER A 1 95 ? 7.200 5.278 -3.562 1.00 65.69 95 SER A CA 1
ATOM 801 C C . SER A 1 95 ? 8.488 6.103 -3.607 1.00 65.69 95 SER A C 1
ATOM 803 O O . SER A 1 95 ? 9.477 5.689 -3.028 1.00 65.69 95 SER A O 1
ATOM 805 N N . GLY A 1 96 ? 8.517 7.291 -4.225 1.00 63.97 96 GLY A N 1
ATOM 806 C CA . GLY A 1 96 ? 9.694 8.169 -4.331 1.00 63.97 96 GLY A CA 1
ATOM 807 C C . GLY A 1 96 ? 10.650 7.858 -5.492 1.00 63.97 96 GLY A C 1
ATOM 808 O O . GLY A 1 96 ? 11.381 8.750 -5.905 1.00 63.97 96 GLY A O 1
ATOM 809 N N . THR A 1 97 ? 10.631 6.640 -6.035 1.00 61.06 97 THR A N 1
ATOM 810 C CA . THR A 1 97 ? 11.459 6.212 -7.188 1.00 61.06 97 THR A CA 1
ATOM 811 C C . THR A 1 97 ? 10.621 5.626 -8.320 1.00 61.06 97 THR A C 1
ATOM 813 O O . THR A 1 97 ? 11.039 5.615 -9.472 1.00 61.06 97 THR A O 1
ATOM 816 N N . TYR A 1 98 ? 9.406 5.189 -8.000 1.00 71.19 98 TYR A N 1
ATOM 817 C CA . TYR A 1 98 ? 8.382 4.785 -8.943 1.00 71.19 98 TYR A CA 1
ATOM 818 C C . TYR A 1 98 ? 7.071 5.461 -8.546 1.00 71.19 98 TYR A C 1
ATOM 820 O O . TYR A 1 98 ? 6.749 5.612 -7.364 1.00 71.19 98 TYR A O 1
ATOM 828 N N . ARG A 1 99 ? 6.317 5.893 -9.550 1.00 78.56 99 ARG A N 1
ATOM 829 C CA . ARG A 1 99 ? 4.998 6.478 -9.360 1.00 78.56 99 ARG A CA 1
ATOM 830 C C . ARG A 1 99 ? 4.028 5.793 -10.312 1.00 78.56 99 ARG A C 1
ATOM 832 O O . ARG A 1 99 ? 4.006 6.150 -11.492 1.00 78.56 99 ARG A O 1
ATOM 839 N N . PRO A 1 100 ? 3.239 4.813 -9.836 1.00 83.75 100 PRO A N 1
ATOM 840 C CA . PRO A 1 100 ? 2.138 4.288 -10.622 1.00 83.75 100 PRO A CA 1
ATOM 841 C C . PRO A 1 100 ? 1.192 5.422 -11.049 1.00 83.75 100 PRO A C 1
ATOM 843 O O . PRO A 1 100 ? 1.057 6.410 -10.323 1.00 83.75 100 PRO A O 1
ATOM 846 N N . PRO A 1 101 ? 0.489 5.297 -12.186 1.00 86.06 101 PRO A N 1
ATOM 847 C CA . PRO A 1 101 ? -0.488 6.289 -12.619 1.00 86.06 101 PRO A CA 1
ATOM 848 C C . PRO A 1 101 ? -1.518 6.626 -11.531 1.00 86.06 101 PRO A C 1
ATOM 850 O O . PRO A 1 101 ? -2.072 5.723 -10.908 1.00 86.06 101 PRO A O 1
ATOM 853 N N . ASP A 1 102 ? -1.842 7.911 -11.363 1.00 86.69 102 ASP A N 1
ATOM 854 C CA . ASP A 1 102 ? -2.800 8.404 -10.355 1.00 86.69 102 ASP A CA 1
ATOM 855 C C . ASP A 1 102 ? -4.154 7.667 -10.399 1.00 86.69 102 ASP A C 1
ATOM 857 O O . ASP A 1 102 ? -4.772 7.423 -9.363 1.00 86.69 102 ASP A O 1
ATOM 861 N N . ARG A 1 103 ? -4.590 7.237 -11.594 1.00 87.94 103 ARG A N 1
ATOM 862 C CA . ARG A 1 103 ? -5.824 6.454 -11.796 1.00 87.94 103 ARG A CA 1
ATOM 863 C C . ARG A 1 103 ? -5.871 5.144 -10.997 1.00 87.94 103 ARG A C 1
ATOM 865 O O . ARG A 1 103 ? -6.961 4.644 -10.733 1.00 87.94 103 ARG A O 1
ATOM 872 N N . LEU A 1 104 ? -4.717 4.589 -10.620 1.00 89.94 104 LEU A N 1
ATOM 873 C CA . LEU A 1 104 ? -4.631 3.336 -9.871 1.00 89.94 104 LEU A CA 1
ATOM 874 C C . LEU A 1 104 ? -4.898 3.521 -8.373 1.00 89.94 104 LEU A C 1
ATOM 876 O O . LEU A 1 104 ? -5.275 2.553 -7.722 1.00 89.94 104 LEU A O 1
ATOM 880 N N . ILE A 1 105 ? -4.794 4.742 -7.827 1.00 91.12 105 ILE A N 1
ATOM 881 C CA . ILE A 1 105 ? -5.064 4.999 -6.400 1.00 91.12 105 ILE A CA 1
ATOM 882 C C . ILE A 1 105 ? -6.470 4.521 -6.035 1.00 91.12 105 ILE A C 1
ATOM 884 O O . ILE A 1 105 ? -6.639 3.816 -5.048 1.00 91.12 105 ILE A O 1
ATOM 888 N N . LYS A 1 106 ? -7.481 4.833 -6.859 1.00 90.88 106 LYS A N 1
ATOM 889 C CA . LYS A 1 106 ? -8.866 4.409 -6.599 1.00 90.88 106 LYS A CA 1
ATOM 890 C C . LYS A 1 106 ? -8.992 2.885 -6.514 1.00 90.88 106 LYS A C 1
ATOM 892 O O . LYS A 1 106 ? -9.684 2.392 -5.635 1.00 90.88 106 LYS A O 1
ATOM 897 N N . GLN A 1 107 ? -8.298 2.155 -7.388 1.00 92.75 107 GLN A N 1
ATOM 898 C CA . GLN A 1 107 ? -8.306 0.689 -7.384 1.00 92.75 107 GLN A CA 1
ATOM 899 C C . GLN A 1 107 ? -7.649 0.133 -6.117 1.00 92.75 107 GLN A C 1
ATOM 901 O O . GLN A 1 107 ? -8.180 -0.795 -5.516 1.00 92.75 107 GLN A O 1
ATOM 906 N N . VAL A 1 108 ? -6.548 0.743 -5.667 1.00 93.12 108 VAL A N 1
ATOM 907 C CA . VAL A 1 108 ? -5.881 0.366 -4.413 1.00 93.12 108 VAL A CA 1
ATOM 908 C C . VAL A 1 108 ? -6.767 0.632 -3.201 1.00 93.12 108 VAL A C 1
ATOM 910 O O . VAL A 1 108 ? -6.866 -0.225 -2.332 1.00 93.12 108 VAL A O 1
ATOM 913 N N . LEU A 1 109 ? -7.457 1.775 -3.149 1.00 93.56 109 LEU A N 1
ATOM 914 C CA . LEU A 1 109 ? -8.399 2.066 -2.064 1.00 93.56 109 LEU A CA 1
ATOM 915 C C . LEU A 1 109 ? -9.550 1.054 -2.034 1.00 93.56 109 LEU A C 1
ATOM 917 O O . LEU A 1 109 ? -9.895 0.562 -0.966 1.00 93.56 109 LEU A O 1
ATOM 921 N N . THR A 1 110 ? -10.115 0.709 -3.196 1.00 93.50 110 THR A N 1
ATOM 922 C CA . THR A 1 110 ? -11.146 -0.335 -3.297 1.00 93.50 110 THR A CA 1
ATOM 923 C C . THR A 1 110 ? -10.619 -1.686 -2.821 1.00 93.50 110 THR A C 1
ATOM 925 O O . THR A 1 110 ? -11.304 -2.373 -2.069 1.00 93.50 110 THR A O 1
ATOM 928 N N . PHE A 1 111 ? -9.397 -2.052 -3.209 1.00 92.44 111 PHE A N 1
ATOM 929 C CA . PHE A 1 111 ? -8.753 -3.282 -2.762 1.00 92.44 111 PHE A CA 1
ATOM 930 C C . PHE A 1 111 ? -8.537 -3.301 -1.241 1.00 92.44 111 PHE A C 1
ATOM 932 O O . PHE A 1 111 ? -8.925 -4.259 -0.585 1.00 92.44 111 PHE A O 1
ATOM 939 N N . PHE A 1 112 ? -7.998 -2.233 -0.651 1.00 93.56 112 PHE A N 1
ATOM 940 C CA . PHE A 1 112 ? -7.789 -2.155 0.799 1.00 93.56 112 PHE A CA 1
ATOM 941 C C . PHE A 1 112 ? -9.097 -2.146 1.585 1.00 93.56 112 PHE A C 1
ATOM 943 O O . PHE A 1 112 ? -9.184 -2.805 2.616 1.00 93.56 112 PHE A O 1
ATOM 950 N N . HIS A 1 113 ? -10.131 -1.476 1.079 1.00 93.00 113 HIS A N 1
ATOM 951 C CA . HIS A 1 113 ? -11.457 -1.530 1.684 1.00 93.00 113 HIS A CA 1
ATOM 952 C C . HIS A 1 113 ? -12.067 -2.936 1.605 1.00 93.00 113 HIS A C 1
ATOM 954 O O . HIS A 1 113 ? -12.718 -3.374 2.543 1.00 93.00 113 HIS A O 1
ATOM 960 N N . HIS A 1 114 ? -11.818 -3.685 0.526 1.00 92.06 114 HIS A N 1
ATOM 961 C CA . HIS A 1 114 ? -12.221 -5.089 0.451 1.00 92.06 114 HIS A CA 1
ATOM 962 C C . HIS A 1 114 ? -11.496 -5.957 1.492 1.00 92.06 114 HIS A C 1
ATOM 964 O O . HIS A 1 114 ? -12.118 -6.820 2.103 1.00 92.06 114 HIS A O 1
ATOM 970 N N . LEU A 1 115 ? -10.201 -5.711 1.716 1.00 90.31 115 LEU A N 1
ATOM 971 C CA . LEU A 1 115 ? -9.414 -6.427 2.723 1.00 90.31 115 LEU A CA 1
ATOM 972 C C . LEU A 1 115 ? -9.771 -6.042 4.166 1.00 90.31 115 LEU A C 1
ATOM 974 O O . LEU A 1 115 ? -9.594 -6.862 5.059 1.00 90.31 115 LEU A O 1
ATOM 978 N N . SER A 1 116 ? -10.237 -4.812 4.400 1.00 92.50 116 SER A N 1
ATOM 979 C CA . SER A 1 116 ? -10.645 -4.319 5.719 1.00 92.50 116 SER A CA 1
ATOM 980 C C . SER A 1 116 ? -11.853 -3.374 5.597 1.00 92.50 116 SER A C 1
ATOM 982 O O . SER A 1 116 ? -11.691 -2.150 5.519 1.00 92.50 116 SER A O 1
ATOM 984 N N . PRO A 1 117 ? -13.088 -3.916 5.571 1.00 92.25 117 PRO A N 1
ATOM 985 C CA . PRO A 1 117 ? -14.304 -3.133 5.309 1.00 92.25 117 PRO A CA 1
ATOM 986 C C . PRO A 1 117 ? -14.614 -2.063 6.358 1.00 92.25 117 PRO A C 1
ATOM 988 O O . PRO A 1 117 ? -15.286 -1.078 6.064 1.00 92.25 117 PRO A O 1
ATOM 991 N N . ASN A 1 118 ? -14.117 -2.242 7.583 1.00 90.94 118 ASN A N 1
ATOM 992 C CA . ASN A 1 118 ? -14.361 -1.322 8.694 1.00 90.94 118 ASN A CA 1
ATOM 993 C C . ASN A 1 118 ? -13.329 -0.185 8.767 1.00 90.94 118 ASN A C 1
ATOM 995 O O . ASN A 1 118 ? -13.512 0.760 9.532 1.00 90.94 118 ASN A O 1
ATOM 999 N N . ALA A 1 119 ? -12.242 -0.268 7.995 1.00 90.56 119 ALA A N 1
ATOM 1000 C CA . ALA A 1 119 ? -11.211 0.756 7.960 1.00 90.56 119 ALA A CA 1
ATOM 1001 C C . ALA A 1 119 ? -11.541 1.840 6.923 1.00 90.56 119 ALA A C 1
ATOM 1003 O O . ALA A 1 119 ? -11.985 1.566 5.804 1.00 90.56 119 ALA A O 1
ATOM 1004 N N . TYR A 1 120 ? -11.281 3.096 7.291 1.00 90.94 120 TYR A N 1
ATOM 1005 C CA . TYR A 1 120 ? -11.445 4.233 6.392 1.00 90.94 120 TYR A CA 1
ATOM 1006 C C . TYR A 1 120 ? -10.129 4.556 5.677 1.00 90.94 120 TYR A C 1
ATOM 1008 O O . TYR A 1 120 ? -9.126 4.886 6.318 1.00 90.94 120 TYR A O 1
ATOM 1016 N N . PHE A 1 121 ? -10.153 4.511 4.342 1.00 92.25 121 PHE A N 1
ATOM 1017 C CA . PHE A 1 121 ? -9.002 4.794 3.484 1.00 92.25 121 PHE A CA 1
ATOM 1018 C C . PHE A 1 121 ? -9.225 6.050 2.634 1.00 92.25 121 PHE A C 1
ATOM 1020 O O . PHE A 1 121 ? -10.230 6.175 1.936 1.00 92.25 121 PHE A O 1
ATOM 1027 N N . GLY A 1 122 ? -8.253 6.961 2.635 1.00 90.31 122 GLY A N 1
ATOM 1028 C CA . GLY A 1 122 ? -8.210 8.144 1.776 1.00 90.31 122 GLY A CA 1
ATOM 1029 C C . GLY A 1 122 ? -7.029 8.110 0.805 1.00 90.31 122 GLY A C 1
ATOM 1030 O O . GLY A 1 122 ? -5.920 7.729 1.173 1.00 90.31 122 GLY A O 1
ATOM 1031 N N . GLY A 1 123 ? -7.249 8.534 -0.439 1.00 84.44 123 GLY A N 1
ATOM 1032 C CA . GLY A 1 123 ? -6.197 8.653 -1.451 1.00 84.44 123 GLY A CA 1
ATOM 1033 C C . GLY A 1 123 ? -5.605 10.056 -1.508 1.00 84.44 123 GLY A C 1
ATOM 1034 O O . GLY A 1 123 ? -6.345 11.034 -1.584 1.00 84.44 123 GLY A O 1
ATOM 1035 N N . VAL A 1 124 ? -4.278 10.157 -1.544 1.00 82.00 124 VAL A N 1
ATOM 1036 C CA . VAL A 1 124 ? -3.552 11.413 -1.761 1.00 82.00 124 VAL A CA 1
ATOM 1037 C C . VAL A 1 124 ? -2.681 11.263 -3.004 1.00 82.00 124 VAL A C 1
ATOM 1039 O O . VAL A 1 124 ? -1.707 10.514 -2.997 1.00 82.00 124 VAL A O 1
ATOM 1042 N N . SER A 1 125 ? -3.009 11.981 -4.082 1.00 64.50 125 SER A N 1
ATOM 1043 C CA . SER A 1 125 ? -2.080 12.156 -5.204 1.00 64.50 125 SER A CA 1
ATOM 1044 C C . SER A 1 125 ? -1.336 13.469 -5.017 1.00 64.50 125 SER A C 1
ATOM 1046 O O . SER A 1 125 ? -1.917 14.548 -5.128 1.00 64.50 125 SER A O 1
ATOM 1048 N N . PHE A 1 126 ? -0.037 13.393 -4.743 1.00 57.09 126 PHE A N 1
ATOM 1049 C CA . PHE A 1 126 ? 0.818 14.570 -4.819 1.00 57.09 126 PHE A CA 1
ATOM 1050 C C . PHE A 1 126 ? 1.136 14.803 -6.294 1.00 57.09 126 PHE A C 1
ATOM 1052 O O . PHE A 1 126 ? 2.034 14.164 -6.836 1.00 57.09 126 PHE A O 1
ATOM 1059 N N . ARG A 1 127 ? 0.415 15.682 -6.999 1.00 46.97 127 ARG A N 1
ATOM 1060 C CA . ARG A 1 127 ? 1.005 16.292 -8.201 1.00 46.97 127 ARG A CA 1
ATOM 1061 C C . ARG A 1 127 ? 2.205 17.088 -7.703 1.00 46.97 127 ARG A C 1
ATOM 1063 O O . ARG A 1 127 ? 2.027 17.974 -6.875 1.00 46.97 127 ARG A O 1
ATOM 1070 N N . ASN A 1 128 ? 3.414 16.740 -8.142 1.00 38.28 128 ASN A N 1
ATOM 1071 C CA . ASN A 1 128 ? 4.511 17.682 -7.975 1.00 38.28 128 ASN A CA 1
ATOM 1072 C C . ASN A 1 128 ? 4.088 18.903 -8.788 1.00 38.28 128 ASN A C 1
ATOM 1074 O O . ASN A 1 128 ? 3.892 18.779 -9.998 1.00 38.28 128 ASN A O 1
ATOM 1078 N N . SER A 1 129 ? 3.839 20.021 -8.111 1.00 29.22 129 SER A N 1
ATOM 1079 C CA . SER A 1 129 ? 3.754 21.323 -8.753 1.00 29.22 129 SER A CA 1
ATOM 1080 C C . SER A 1 129 ? 5.046 21.478 -9.545 1.00 29.22 129 SER A C 1
ATOM 1082 O O . SER A 1 129 ? 6.127 21.438 -8.957 1.00 29.22 129 SER A O 1
ATOM 1084 N N . THR A 1 130 ? 4.921 21.491 -10.868 1.00 32.81 130 THR A N 1
ATOM 1085 C CA . THR A 1 130 ? 5.988 21.895 -11.789 1.00 32.81 130 THR A CA 1
ATOM 1086 C C . THR A 1 130 ? 6.494 23.277 -11.433 1.00 32.81 130 THR A C 1
ATOM 1088 O O . THR A 1 130 ? 5.619 24.122 -11.126 1.00 32.81 130 THR A O 1
#

Secondary structure (DSSP, 8-state):
-----TTGGGTTT------HHHHHHHHHH---TT--EEEEEESS-EEEEEPPPSS-HHHHHHHHHHHHHHHTTTEEEEEEEEE-TTS-EEEES--SS----TTHHHHHHHHHHHH-TTS-EEEE------

Foldseek 3Di:
DDDDDPPVVVVVVVDDPDQPVVVVVVQLVCQPQQWKWKWFDFPPDMDTHTQPRPDDPPSLVVVLCCVCVVQVVGTPAIWIWHAYNVRAIEIERPSPVDGDPRVCQVVVQVVVCVSPVPGHYDYDYDPPPD

Sequence (130 aa):
MITRTPFDDYIDHIPHLVPFDYVLGELSREIDPTIRYNFVIADNYAIFIRMPHFRDRYSRLLCKHITISSRAPFARYAGEIWYNRNGHFLVNNSSGTYRPPDRLIKQVLTFFHHLSPNAYFGGVSFRNST